Protein AF-0000000087745294 (afdb_homodimer)

Organism: NCBI:txid2094150

Structure (mmCIF, N/CA/C/O backbone):
data_AF-0000000087745294-model_v1
#
loop_
_entity.id
_entity.type
_entity.pdbx_description
1 polymer 'XRE family transcriptional regulator'
#
loop_
_atom_site.group_PDB
_atom_site.id
_atom_site.type_symbol
_atom_site.label_atom_id
_atom_site.label_alt_id
_atom_site.label_comp_id
_atom_site.label_asym_id
_atom_site.label_entity_id
_atom_site.label_seq_id
_atom_site.pdbx_PDB_ins_code
_atom_site.Cartn_x
_atom_site.Cartn_y
_atom_site.Cartn_z
_atom_site.occupancy
_atom_site.B_iso_or_equiv
_atom_site.auth_seq_id
_atom_site.auth_comp_id
_atom_site.auth_asym_id
_atom_site.auth_atom_id
_atom_site.pdbx_PDB_model_num
ATOM 1 N N . MET A 1 1 ? 9.297 -6.805 40.219 1 54.06 1 MET A N 1
ATOM 2 C CA . MET A 1 1 ? 9.992 -7.352 39.031 1 54.06 1 MET A CA 1
ATOM 3 C C . MET A 1 1 ? 9.055 -7.41 37.844 1 54.06 1 MET A C 1
ATOM 5 O O . MET A 1 1 ? 7.973 -7.988 37.906 1 54.06 1 MET A O 1
ATOM 9 N N . LYS A 1 2 ? 9.07 -6.43 36.906 1 71 2 LYS A N 1
ATOM 10 C CA . LYS A 1 2 ? 8.07 -6.398 35.844 1 71 2 LYS A CA 1
ATOM 11 C C . LYS A 1 2 ? 8.133 -7.664 35 1 71 2 LYS A C 1
ATOM 13 O O . LYS A 1 2 ? 9.219 -8.133 34.656 1 71 2 LYS A O 1
ATOM 18 N N . THR A 1 3 ? 7.188 -8.688 34.875 1 85.25 3 THR A N 1
ATOM 19 C CA . THR A 1 3 ? 7.133 -9.883 34.031 1 85.25 3 THR A CA 1
ATOM 20 C C . THR A 1 3 ? 7.395 -9.531 32.562 1 85.25 3 THR A C 1
ATOM 22 O O . THR A 1 3 ? 7.309 -8.359 32.188 1 85.25 3 THR A O 1
ATOM 25 N N . ALA A 1 4 ? 8.055 -10.641 31.891 1 84.94 4 ALA A N 1
ATOM 26 C CA . ALA A 1 4 ? 8.273 -10.484 30.453 1 84.94 4 ALA A CA 1
ATOM 27 C C . ALA A 1 4 ? 7.027 -9.922 29.766 1 84.94 4 ALA A C 1
ATOM 29 O O . ALA A 1 4 ? 7.133 -9.078 28.875 1 84.94 4 ALA A O 1
ATOM 30 N N . PHE A 1 5 ? 5.914 -10.328 30.25 1 87.88 5 PHE A N 1
ATOM 31 C CA . PHE A 1 5 ? 4.637 -9.898 29.672 1 87.88 5 PHE A CA 1
ATOM 32 C C . PHE A 1 5 ? 4.391 -8.422 29.953 1 87.88 5 PHE A C 1
ATOM 34 O O . PHE A 1 5 ? 3.934 -7.688 29.078 1 87.88 5 PHE A O 1
ATOM 41 N N . GLU A 1 6 ? 4.699 -8.047 31.078 1 87.38 6 GLU A N 1
ATOM 42 C CA . GLU A 1 6 ? 4.516 -6.645 31.438 1 87.38 6 GLU A CA 1
ATOM 43 C C . GLU A 1 6 ? 5.469 -5.75 30.641 1 87.38 6 GLU A C 1
ATOM 45 O O . GLU A 1 6 ? 5.094 -4.652 30.234 1 87.38 6 GLU A O 1
ATOM 50 N N . GLU A 1 7 ? 6.695 -6.223 30.547 1 87.88 7 GLU A N 1
ATOM 51 C CA . GLU A 1 7 ? 7.676 -5.477 29.766 1 87.88 7 GLU A CA 1
ATOM 52 C C . GLU A 1 7 ? 7.262 -5.379 28.297 1 87.88 7 GLU A C 1
ATOM 54 O O . GLU A 1 7 ? 7.363 -4.316 27.688 1 87.88 7 GLU A O 1
ATOM 59 N N . TYR A 1 8 ? 6.816 -6.473 27.781 1 83.44 8 TYR A N 1
ATOM 60 C CA . TYR A 1 8 ? 6.289 -6.5 26.422 1 83.44 8 TYR A CA 1
ATOM 61 C C . TYR A 1 8 ? 5.145 -5.508 26.266 1 83.44 8 TYR A C 1
ATOM 63 O O . TYR A 1 8 ? 5.129 -4.715 25.328 1 83.44 8 TYR A O 1
ATOM 71 N N . ASN A 1 9 ? 4.254 -5.492 27.141 1 83.62 9 ASN A N 1
ATOM 72 C CA . ASN A 1 9 ? 3.115 -4.582 27.078 1 83.62 9 ASN A CA 1
ATOM 73 C C . ASN A 1 9 ? 3.561 -3.123 27.156 1 83.62 9 ASN A C 1
ATOM 75 O O . ASN A 1 9 ? 2.979 -2.256 26.5 1 83.62 9 ASN A O 1
ATOM 79 N N . LYS A 1 10 ? 4.496 -2.834 27.984 1 86.56 10 LYS A N 1
ATOM 80 C CA . LYS A 1 10 ? 5.039 -1.48 28.078 1 86.56 10 LYS A CA 1
ATOM 81 C C . LYS A 1 10 ? 5.648 -1.036 26.75 1 86.56 10 LYS A C 1
ATOM 83 O O . LYS A 1 10 ? 5.477 0.11 26.344 1 86.56 10 LYS A O 1
ATOM 88 N N . ILE A 1 11 ? 6.43 -1.917 26.141 1 83.62 11 ILE A N 1
ATOM 89 C CA . ILE A 1 11 ? 7.059 -1.615 24.859 1 83.62 11 ILE A CA 1
ATOM 90 C C . ILE A 1 11 ? 5.98 -1.345 23.797 1 83.62 11 ILE A C 1
ATOM 92 O O . ILE A 1 11 ? 6.039 -0.337 23.094 1 83.62 11 ILE A O 1
ATOM 96 N N . VAL A 1 12 ? 4.98 -2.199 23.828 1 81.06 12 VAL A N 1
ATOM 97 C CA . VAL A 1 12 ? 3.891 -2.07 22.875 1 81.06 12 VAL A CA 1
ATOM 98 C C . VAL A 1 12 ? 3.154 -0.752 23.094 1 81.06 12 VAL A C 1
ATOM 100 O O . VAL A 1 12 ? 2.812 -0.052 22.141 1 81.06 12 VAL A O 1
ATOM 103 N N . ASP A 1 13 ? 3.016 -0.422 24.406 1 86.12 13 ASP A N 1
ATOM 104 C CA . ASP A 1 13 ? 2.283 0.787 24.766 1 86.12 13 ASP A CA 1
ATOM 105 C C . ASP A 1 13 ? 3.072 2.041 24.391 1 86.12 13 ASP A C 1
ATOM 107 O O . ASP A 1 13 ? 2.498 3.123 24.25 1 86.12 13 ASP A O 1
ATOM 111 N N . SER A 1 14 ? 4.316 1.857 24.266 1 91.69 14 SER A N 1
ATOM 112 C CA . SER A 1 14 ? 5.184 2.99 23.969 1 91.69 14 SER A CA 1
ATOM 113 C C . SER A 1 14 ? 5.273 3.236 22.469 1 91.69 14 SER A C 1
ATOM 115 O O . SER A 1 14 ? 5.836 4.242 22.031 1 91.69 14 SER A O 1
ATOM 117 N N . ILE A 1 15 ? 4.637 2.441 21.766 1 91.62 15 ILE A N 1
ATOM 118 C CA . ILE A 1 15 ? 4.762 2.49 20.312 1 91.62 15 ILE A CA 1
ATOM 119 C C . ILE A 1 15 ? 3.799 3.529 19.75 1 91.62 15 ILE A C 1
ATOM 121 O O . ILE A 1 15 ? 2.611 3.529 20.078 1 91.62 15 ILE A O 1
ATOM 125 N N . PRO A 1 16 ? 4.363 4.379 18.797 1 92.56 16 PRO A N 1
ATOM 126 C CA . PRO A 1 16 ? 3.477 5.355 18.172 1 92.56 16 PRO A CA 1
ATOM 127 C C . PRO A 1 16 ? 2.338 4.699 17.391 1 92.56 16 PRO A C 1
ATOM 129 O O . PRO A 1 16 ? 2.504 3.604 16.859 1 92.56 16 PRO A O 1
ATOM 132 N N . ALA A 1 17 ? 1.233 5.359 17.359 1 90.62 17 ALA A N 1
ATOM 133 C CA . ALA A 1 17 ? 0.023 4.852 16.719 1 90.62 17 ALA A CA 1
ATOM 134 C C . ALA A 1 17 ? 0.287 4.492 15.258 1 90.62 17 ALA A C 1
ATOM 136 O O . ALA A 1 17 ? -0.274 3.521 14.742 1 90.62 17 ALA A O 1
ATOM 137 N N . SER A 1 18 ? 1.086 5.234 14.594 1 93.5 18 SER A N 1
ATOM 138 C CA . SER A 1 18 ? 1.364 5 13.18 1 93.5 18 SER A CA 1
ATOM 139 C C . SER A 1 18 ? 2.018 3.639 12.961 1 93.5 18 SER A C 1
ATOM 141 O O . SER A 1 18 ? 1.727 2.951 11.984 1 93.5 18 SER A O 1
ATOM 143 N N . ILE A 1 19 ? 2.824 3.291 13.922 1 94.38 19 ILE A N 1
ATOM 144 C CA . ILE A 1 19 ? 3.527 2.021 13.789 1 94.38 19 ILE A CA 1
ATOM 145 C C . ILE A 1 19 ? 2.559 0.866 14.039 1 94.38 19 ILE A C 1
ATOM 147 O O . ILE A 1 19 ? 2.59 -0.141 13.328 1 94.38 19 ILE A O 1
ATOM 151 N N . HIS A 1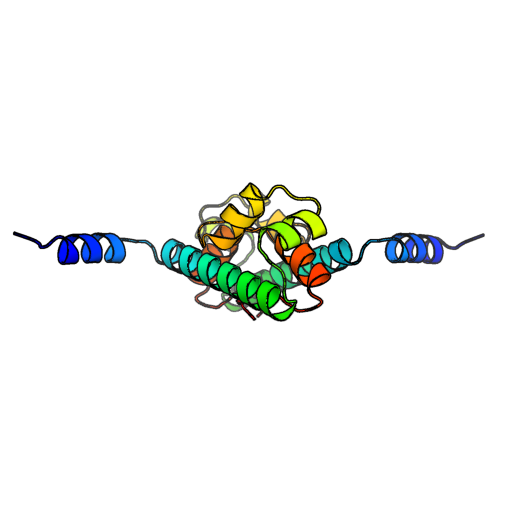 20 ? 1.763 1.039 15.039 1 93.31 20 HIS A N 1
ATOM 152 C CA . HIS A 1 20 ? 0.759 0.021 15.328 1 93.31 20 HIS A CA 1
ATOM 153 C C . HIS A 1 20 ? -0.163 -0.197 14.133 1 93.31 20 HIS A C 1
ATOM 155 O O . HIS A 1 20 ? -0.496 -1.337 13.797 1 93.31 20 HIS A O 1
ATOM 161 N N . LYS A 1 21 ? -0.549 0.871 13.555 1 94.5 21 LYS A N 1
ATOM 162 C CA . LYS A 1 21 ? -1.425 0.78 12.391 1 94.5 21 LYS A CA 1
ATOM 163 C C . LYS A 1 21 ? -0.711 0.116 11.219 1 94.5 21 LYS A C 1
ATOM 165 O O . LYS A 1 21 ? -1.308 -0.684 10.492 1 94.5 21 LYS A O 1
ATOM 170 N N . GLU A 1 22 ? 0.545 0.512 11.062 1 96.69 22 GLU A N 1
ATOM 171 C CA . GLU A 1 22 ? 1.336 -0.068 9.984 1 96.69 22 GLU A CA 1
ATOM 172 C C . GLU A 1 22 ? 1.412 -1.587 10.102 1 96.69 22 GLU A C 1
ATOM 174 O O . GLU A 1 22 ? 1.172 -2.307 9.133 1 96.69 22 GLU A O 1
ATOM 179 N N . VAL A 1 23 ? 1.69 -2.01 11.289 1 95.75 23 VAL A N 1
ATOM 180 C CA . VAL A 1 23 ? 1.868 -3.439 11.516 1 95.75 23 VAL A CA 1
ATOM 181 C C . VAL A 1 23 ? 0.538 -4.164 11.32 1 95.75 23 VAL A C 1
ATOM 183 O O . VAL A 1 23 ? 0.485 -5.215 10.68 1 95.75 23 VAL A O 1
ATOM 186 N N . ALA A 1 24 ? -0.485 -3.592 11.859 1 95.69 24 ALA A N 1
ATOM 187 C CA . ALA A 1 24 ? -1.816 -4.172 11.711 1 95.69 24 ALA A CA 1
ATOM 188 C C . ALA A 1 24 ? -2.207 -4.277 10.234 1 95.69 24 ALA A C 1
ATOM 190 O O . ALA A 1 24 ? -2.799 -5.273 9.812 1 95.69 24 ALA A O 1
ATOM 191 N N . MET A 1 25 ? -1.88 -3.291 9.484 1 96.75 25 MET A N 1
ATOM 192 C CA . MET A 1 25 ? -2.197 -3.291 8.062 1 96.75 25 MET A CA 1
ATOM 193 C C . MET A 1 25 ? -1.386 -4.348 7.324 1 96.75 25 MET A C 1
ATOM 195 O O . MET A 1 25 ? -1.909 -5.039 6.445 1 96.75 25 MET A O 1
ATOM 199 N N . GLU A 1 26 ? -0.1 -4.43 7.656 1 97.94 26 GLU A N 1
ATOM 200 C CA . GLU A 1 26 ? 0.753 -5.426 7.02 1 97.94 26 GLU A CA 1
ATOM 201 C C . GLU A 1 26 ? 0.246 -6.84 7.285 1 97.94 26 GLU A C 1
ATOM 203 O O . GLU A 1 26 ? 0.206 -7.672 6.375 1 97.94 26 GLU A O 1
ATOM 208 N N . ILE A 1 27 ? -0.14 -7.102 8.5 1 97.56 27 ILE A N 1
ATOM 209 C CA . ILE A 1 27 ? -0.654 -8.414 8.883 1 97.56 27 ILE A CA 1
ATOM 210 C C . ILE A 1 27 ? -1.96 -8.695 8.141 1 97.56 27 ILE A C 1
ATOM 212 O O . ILE A 1 27 ? -2.152 -9.789 7.605 1 97.56 27 ILE A O 1
ATOM 216 N N . ALA A 1 28 ? -2.83 -7.699 8.141 1 98 28 ALA A N 1
ATOM 217 C CA . ALA A 1 28 ? -4.117 -7.863 7.469 1 98 28 ALA A CA 1
ATOM 218 C C . ALA A 1 28 ? -3.92 -8.172 5.984 1 98 28 ALA A C 1
ATOM 220 O O . ALA A 1 28 ? -4.594 -9.047 5.434 1 98 28 ALA A O 1
ATOM 221 N N . VAL A 1 29 ? -3.037 -7.453 5.352 1 98.44 29 VAL A N 1
ATOM 222 C CA . VAL A 1 29 ? -2.77 -7.668 3.934 1 98.44 29 VAL A CA 1
ATOM 223 C C . VAL A 1 29 ? -2.209 -9.07 3.723 1 98.44 29 VAL A C 1
ATOM 225 O O . VAL A 1 29 ? -2.656 -9.797 2.83 1 98.44 29 VAL A O 1
ATOM 228 N N . SER A 1 30 ? -1.246 -9.438 4.504 1 98.56 30 SER A N 1
ATOM 229 C CA . SER A 1 30 ? -0.657 -10.766 4.418 1 98.56 30 SER A CA 1
ATOM 230 C C . SER A 1 30 ? -1.718 -11.852 4.57 1 98.56 30 SER A C 1
ATOM 232 O O . SER A 1 30 ? -1.736 -12.82 3.811 1 98.56 30 SER A O 1
ATOM 234 N N . ASN A 1 31 ? -2.568 -11.695 5.523 1 98.44 31 ASN A N 1
ATOM 235 C CA . ASN A 1 31 ? -3.637 -12.664 5.75 1 98.44 31 ASN A CA 1
ATOM 236 C C . ASN A 1 31 ? -4.578 -12.75 4.551 1 98.44 31 ASN A C 1
ATOM 238 O O . ASN A 1 31 ? -5.004 -13.836 4.168 1 98.44 31 ASN A O 1
ATOM 242 N N . ARG A 1 32 ? -4.91 -11.562 4.02 1 98.5 32 ARG A N 1
ATOM 243 C CA . ARG A 1 32 ? -5.773 -11.523 2.844 1 98.5 32 ARG A CA 1
ATOM 244 C C . ARG A 1 32 ? -5.137 -12.266 1.675 1 98.5 32 ARG A C 1
ATOM 246 O O . ARG A 1 32 ? -5.816 -13.016 0.971 1 98.5 32 ARG A O 1
ATOM 253 N N . ILE A 1 33 ? -3.883 -12.031 1.47 1 98.56 33 ILE A N 1
ATOM 254 C CA . ILE A 1 33 ? -3.16 -12.703 0.397 1 98.56 33 ILE A CA 1
ATOM 255 C C . ILE A 1 33 ? -3.17 -14.211 0.637 1 98.56 33 ILE A C 1
ATOM 257 O O . ILE A 1 33 ? -3.414 -14.992 -0.287 1 98.56 33 ILE A O 1
ATOM 261 N N . TYR A 1 34 ? -2.928 -14.555 1.815 1 98.44 34 TYR A N 1
ATOM 262 C CA . TYR A 1 34 ? -2.934 -15.969 2.174 1 98.44 34 TYR A CA 1
ATOM 263 C C . TYR A 1 34 ? -4.297 -16.594 1.896 1 98.44 34 TYR A C 1
ATOM 265 O O . TYR A 1 34 ? -4.379 -17.688 1.328 1 98.44 34 TYR A O 1
ATOM 273 N N . GLU A 1 35 ? -5.32 -15.945 2.324 1 98.31 35 GLU A N 1
ATOM 274 C CA . GLU A 1 35 ? -6.684 -16.406 2.086 1 98.31 35 GLU A CA 1
ATOM 275 C C . GLU A 1 35 ? -6.949 -16.594 0.596 1 98.31 35 GLU A C 1
ATOM 277 O O . GLU A 1 35 ? -7.516 -17.609 0.188 1 98.31 35 GLU A O 1
ATOM 282 N N . LEU A 1 36 ? -6.582 -15.648 -0.166 1 98.25 36 LEU A N 1
ATOM 283 C CA . LEU A 1 36 ? -6.793 -15.71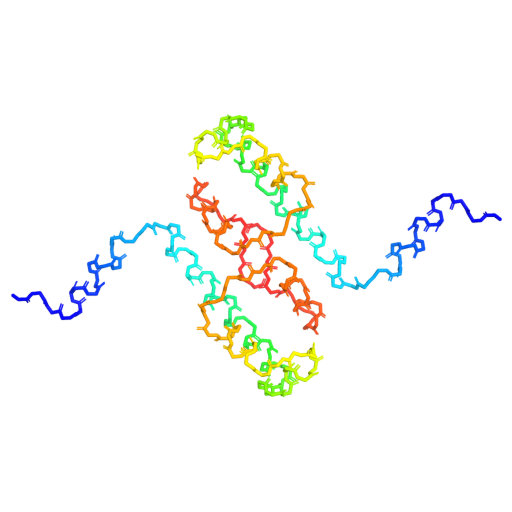9 -1.608 1 98.25 36 LEU A CA 1
ATOM 284 C C . LEU A 1 36 ? -5.988 -16.859 -2.223 1 98.25 36 LEU A C 1
ATOM 286 O O . LEU A 1 36 ? -6.473 -17.562 -3.117 1 98.25 36 LEU A O 1
ATOM 290 N N . MET A 1 37 ? -4.742 -16.969 -1.769 1 98.12 37 MET A N 1
ATOM 291 C CA . MET A 1 37 ? -3.898 -18.078 -2.219 1 98.12 37 MET A CA 1
ATOM 292 C C . MET A 1 37 ? -4.574 -19.422 -1.959 1 98.12 37 MET A C 1
ATOM 294 O O . MET A 1 37 ? -4.625 -20.266 -2.846 1 98.12 37 MET A O 1
ATOM 298 N N . GLN A 1 38 ? -5.145 -19.547 -0.777 1 98 38 GLN A N 1
ATOM 299 C CA . GLN A 1 38 ? -5.82 -20.781 -0.39 1 98 38 GLN A CA 1
ATOM 300 C C . GLN A 1 38 ? -7.086 -21 -1.213 1 98 38 GLN A C 1
ATOM 302 O O . GLN A 1 38 ? -7.383 -22.125 -1.623 1 98 38 GLN A O 1
ATOM 307 N N . GLU A 1 39 ? -7.816 -19.984 -1.4 1 97.75 39 GLU A N 1
ATOM 308 C CA . GLU A 1 39 ? -9.039 -20.062 -2.191 1 97.75 39 GLU A CA 1
ATOM 309 C C . GLU A 1 39 ? -8.758 -20.578 -3.6 1 97.75 39 GLU A C 1
ATOM 311 O O . GLU A 1 39 ? -9.586 -21.266 -4.195 1 97.75 39 GLU A O 1
ATOM 316 N N . LYS A 1 40 ? -7.574 -20.25 -4.098 1 97.31 40 LYS A N 1
ATOM 317 C CA . LYS A 1 40 ? -7.188 -20.688 -5.438 1 97.31 40 LYS A CA 1
ATOM 318 C C . LYS A 1 40 ? -6.527 -22.062 -5.395 1 97.31 40 LYS A C 1
ATOM 320 O O . LYS A 1 40 ? -6.125 -22.594 -6.434 1 97.31 40 LYS A O 1
ATOM 325 N N . GLY A 1 41 ? -6.32 -22.578 -4.195 1 97.81 41 GLY A N 1
ATOM 326 C CA . GLY A 1 41 ? -5.754 -23.906 -4.02 1 97.81 41 GLY A CA 1
ATOM 327 C C . GLY A 1 41 ? -4.262 -23.953 -4.285 1 97.81 41 GLY A C 1
ATOM 328 O O . GLY A 1 41 ? -3.736 -24.984 -4.703 1 97.81 41 GLY A O 1
ATOM 329 N N . LEU A 1 42 ? -3.598 -22.922 -4.059 1 98.06 42 LEU A N 1
ATOM 330 C CA . LEU A 1 42 ? -2.172 -22.844 -4.355 1 98.06 42 LEU A CA 1
ATOM 331 C C . LEU A 1 42 ? -1.342 -23.047 -3.094 1 98.06 42 LEU A C 1
ATOM 333 O O . LEU A 1 42 ? -1.701 -22.562 -2.021 1 98.06 42 LEU A O 1
ATOM 337 N N . SER A 1 43 ? -0.3 -23.781 -3.305 1 97.81 43 SER A N 1
ATOM 338 C CA . SER A 1 43 ? 0.753 -23.766 -2.293 1 97.81 43 SER A CA 1
ATOM 339 C C . SER A 1 43 ? 1.649 -22.547 -2.436 1 97.81 43 SER A C 1
ATOM 341 O O . SER A 1 43 ? 1.549 -21.812 -3.418 1 97.81 43 SER A O 1
ATOM 343 N N . LYS A 1 44 ? 2.484 -22.297 -1.394 1 97.81 44 LYS A N 1
ATOM 344 C CA . LYS A 1 44 ? 3.426 -21.188 -1.486 1 97.81 44 LYS A CA 1
ATOM 345 C C . LYS A 1 44 ? 4.324 -21.328 -2.711 1 97.81 44 LYS A C 1
ATOM 347 O O . LYS A 1 44 ? 4.59 -20.344 -3.41 1 97.81 44 LYS A O 1
ATOM 352 N N . ALA A 1 45 ? 4.801 -22.578 -2.936 1 97.31 45 ALA A N 1
ATOM 353 C CA . ALA A 1 45 ? 5.68 -22.859 -4.066 1 97.31 45 ALA A CA 1
ATOM 354 C C . ALA A 1 45 ? 4.961 -22.625 -5.391 1 97.31 45 ALA A C 1
ATOM 356 O O . ALA A 1 45 ? 5.512 -22 -6.301 1 97.31 45 ALA A O 1
ATOM 357 N N . GLU A 1 46 ? 3.764 -23.125 -5.508 1 97.94 46 GLU A N 1
ATOM 358 C CA . GLU A 1 46 ? 2.965 -22.938 -6.715 1 97.94 46 GLU A CA 1
ATOM 359 C C . GLU A 1 46 ? 2.645 -21.469 -6.941 1 97.94 46 GLU A C 1
ATOM 361 O O . GLU A 1 46 ? 2.666 -20.984 -8.078 1 97.94 46 GLU A O 1
ATOM 366 N N . PHE A 1 47 ? 2.301 -20.797 -5.895 1 98.44 47 PHE A N 1
ATOM 367 C CA . PHE A 1 47 ? 2.045 -19.375 -5.949 1 98.44 47 PHE A CA 1
ATOM 368 C C . PHE A 1 47 ? 3.262 -18.625 -6.484 1 98.44 47 PHE A C 1
ATOM 370 O O . PHE A 1 47 ? 3.143 -17.812 -7.41 1 98.44 47 PHE A O 1
ATOM 377 N N . ALA A 1 48 ? 4.406 -18.859 -5.965 1 98.12 48 ALA A N 1
ATOM 378 C CA . ALA A 1 48 ? 5.656 -18.25 -6.406 1 98.12 48 ALA A CA 1
ATOM 379 C C . ALA A 1 48 ? 5.891 -18.5 -7.891 1 98.12 48 ALA A C 1
ATOM 381 O O . ALA A 1 48 ? 6.18 -17.562 -8.641 1 98.12 48 ALA A O 1
ATOM 382 N N . ARG A 1 49 ? 5.719 -19.688 -8.352 1 97.62 49 ARG A N 1
ATOM 383 C CA . ARG A 1 49 ? 5.926 -20.078 -9.742 1 97.62 49 ARG A CA 1
ATOM 384 C C . ARG A 1 49 ? 4.961 -19.344 -10.664 1 97.62 49 ARG A C 1
ATOM 386 O O . ARG A 1 49 ? 5.348 -18.891 -11.742 1 97.62 49 ARG A O 1
ATOM 393 N N . SER A 1 50 ? 3.738 -19.266 -10.18 1 97.19 50 SER A N 1
ATOM 394 C CA . SER A 1 50 ? 2.703 -18.641 -10.992 1 97.19 50 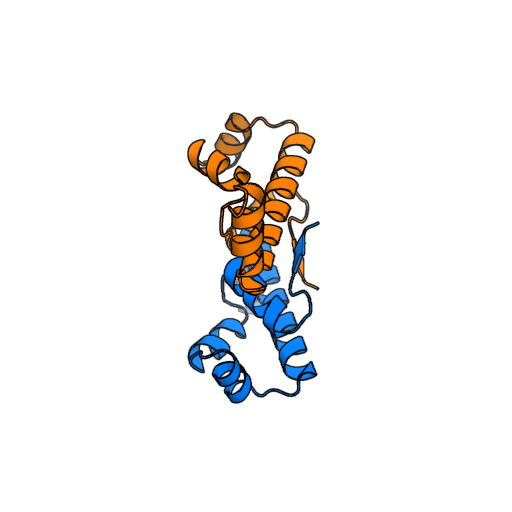SER A CA 1
ATOM 395 C C . SER A 1 50 ? 3.014 -17.156 -11.227 1 97.19 50 SER A C 1
ATOM 397 O O . SER A 1 50 ? 2.602 -16.594 -12.242 1 97.19 50 SER A O 1
ATOM 399 N N . LEU A 1 51 ? 3.732 -16.547 -10.312 1 96.56 51 LEU A N 1
ATOM 400 C CA . LEU A 1 51 ? 4.043 -15.117 -10.406 1 96.56 51 LEU A CA 1
ATOM 401 C C . LEU A 1 51 ? 5.453 -14.906 -10.945 1 96.56 51 LEU A C 1
ATOM 403 O O . LEU A 1 51 ? 5.891 -13.766 -11.109 1 96.56 51 LEU A O 1
ATOM 407 N N . GLY A 1 52 ? 6.145 -15.891 -11.156 1 97.06 52 GLY A N 1
ATOM 408 C CA . GLY A 1 52 ? 7.535 -15.773 -11.57 1 97.06 52 GLY A CA 1
ATOM 409 C C . GLY A 1 52 ? 8.438 -15.211 -10.484 1 97.06 52 GLY A C 1
ATOM 410 O O . GLY A 1 52 ? 9.344 -14.43 -10.773 1 97.06 52 GLY A O 1
ATOM 411 N N . LYS A 1 53 ? 8.133 -15.477 -9.289 1 96.69 53 LYS A N 1
ATOM 412 C CA . LYS A 1 53 ? 8.891 -15 -8.133 1 96.69 53 LYS A CA 1
ATOM 413 C C . LYS A 1 53 ? 9.633 -16.141 -7.449 1 96.69 53 LYS A C 1
ATOM 415 O O . LYS A 1 53 ? 9.312 -17.312 -7.672 1 96.69 53 LYS A O 1
ATOM 420 N N . ARG A 1 54 ? 10.594 -15.766 -6.629 1 96.75 54 ARG A N 1
ATOM 421 C CA . ARG A 1 54 ? 11.273 -16.766 -5.801 1 96.75 54 ARG A CA 1
ATOM 422 C C . ARG A 1 54 ? 10.445 -17.109 -4.566 1 96.75 54 ARG A C 1
ATOM 424 O O . ARG A 1 54 ? 9.797 -16.234 -3.988 1 96.75 54 ARG A O 1
ATOM 431 N N . PRO A 1 55 ? 10.555 -18.375 -4.184 1 96.06 55 PRO A N 1
ATOM 432 C CA . PRO A 1 55 ? 9.82 -18.781 -2.988 1 96.06 55 PRO A CA 1
ATOM 433 C C . PRO A 1 55 ? 10.109 -17.906 -1.779 1 96.06 55 PRO A C 1
ATOM 435 O O . PRO A 1 55 ? 9.219 -17.656 -0.96 1 96.06 55 PRO A O 1
ATOM 438 N N . CYS A 1 56 ? 11.25 -17.375 -1.676 1 96.88 56 CYS A N 1
ATOM 439 C CA . CYS A 1 56 ? 11.625 -16.547 -0.54 1 96.88 56 CYS A CA 1
ATOM 440 C C . CYS A 1 56 ? 10.836 -15.242 -0.535 1 96.88 56 CYS A C 1
ATOM 442 O O . CYS A 1 56 ? 10.586 -14.672 0.526 1 96.88 56 CYS A O 1
ATOM 444 N N . GLU A 1 57 ? 10.484 -14.742 -1.697 1 96.38 57 GLU A N 1
ATOM 445 C CA . GLU A 1 57 ? 9.672 -13.531 -1.793 1 96.38 57 GLU A CA 1
ATOM 446 C C . GLU A 1 57 ? 8.273 -13.758 -1.239 1 96.38 57 GLU A C 1
ATOM 448 O O . GLU A 1 57 ? 7.73 -12.898 -0.541 1 96.38 57 GLU A O 1
ATOM 453 N N . ILE A 1 58 ? 7.734 -14.953 -1.584 1 97.69 58 ILE A N 1
ATOM 454 C CA . ILE A 1 58 ? 6.398 -15.281 -1.099 1 97.69 58 ILE A CA 1
ATOM 455 C C . ILE A 1 58 ? 6.43 -15.453 0.418 1 97.69 58 ILE A C 1
ATOM 457 O O . ILE A 1 58 ? 5.527 -14.992 1.121 1 97.69 58 ILE A O 1
ATOM 461 N N . THR A 1 59 ? 7.465 -16.094 0.906 1 97.56 59 THR A N 1
ATOM 462 C CA . THR A 1 59 ? 7.645 -16.266 2.346 1 97.56 59 THR A CA 1
ATOM 463 C C . THR A 1 59 ? 7.668 -14.906 3.043 1 97.56 59 THR A C 1
ATOM 465 O O . THR A 1 59 ? 7 -14.711 4.059 1 97.56 59 THR A O 1
ATOM 468 N N . LYS A 1 60 ? 8.328 -13.93 2.475 1 97 60 LYS A N 1
ATOM 469 C CA . LYS A 1 60 ? 8.398 -12.578 3.021 1 97 60 LYS A CA 1
ATOM 470 C C . LYS A 1 60 ? 7.035 -11.898 2.98 1 97 60 LYS A C 1
ATOM 472 O O . LYS A 1 60 ? 6.613 -11.281 3.961 1 97 60 LYS A O 1
ATOM 477 N N . TRP A 1 61 ? 6.355 -12.047 1.888 1 97.56 61 TRP A N 1
ATOM 478 C CA . TRP A 1 61 ? 5.043 -11.43 1.709 1 97.56 61 TRP A CA 1
ATOM 479 C C . TRP A 1 61 ? 4.051 -11.953 2.742 1 97.56 61 TRP A C 1
ATOM 481 O O . TRP A 1 61 ? 3.219 -11.203 3.252 1 97.56 61 TRP A O 1
ATOM 491 N N . LEU A 1 62 ? 4.219 -13.219 3.059 1 97.81 62 LEU A N 1
ATOM 492 C CA . LEU A 1 62 ? 3.221 -13.867 3.9 1 97.81 62 LEU A CA 1
ATOM 493 C C . LEU A 1 62 ? 3.648 -13.852 5.363 1 97.81 62 LEU A C 1
ATOM 495 O O . LEU A 1 62 ? 2.945 -14.383 6.23 1 97.81 62 LEU A O 1
ATOM 499 N N . SER A 1 63 ? 4.707 -13.172 5.668 1 96.56 63 SER A N 1
ATOM 500 C CA . SER A 1 63 ? 5.238 -13.117 7.027 1 96.56 63 SER A CA 1
ATOM 501 C C . SER A 1 63 ? 4.473 -12.109 7.879 1 96.56 63 SER A C 1
ATOM 503 O O . SER A 1 63 ? 4.578 -12.125 9.109 1 96.56 63 SER A O 1
ATOM 505 N N . GLY A 1 64 ? 3.84 -11.242 7.305 1 96.81 64 GLY A N 1
ATOM 506 C CA . GLY A 1 64 ? 3.168 -10.18 8.031 1 96.81 64 GLY A CA 1
ATOM 507 C C . GLY A 1 64 ? 4.078 -9.008 8.352 1 96.81 64 GLY A C 1
ATOM 508 O O . GLY A 1 64 ? 3.719 -8.133 9.141 1 96.81 64 GLY A O 1
ATOM 509 N N . GLN A 1 65 ? 5.215 -9.008 7.801 1 95.88 65 GLN A N 1
ATOM 510 C CA . GLN A 1 65 ? 6.195 -7.969 8.094 1 95.88 65 GLN A CA 1
ATOM 511 C C . GLN A 1 65 ? 6.707 -7.324 6.805 1 95.88 65 GLN A C 1
ATOM 513 O O . GLN A 1 65 ? 7.863 -6.898 6.738 1 95.88 65 GLN A O 1
ATOM 518 N N . HIS A 1 66 ? 5.922 -7.27 5.816 1 97.81 66 HIS A N 1
ATOM 519 C CA . HIS A 1 66 ? 6.355 -6.695 4.543 1 97.81 66 HIS A CA 1
ATOM 520 C C . HIS A 1 66 ? 5.625 -5.391 4.254 1 97.81 66 HIS A C 1
ATOM 522 O O . HIS A 1 66 ? 4.398 -5.332 4.328 1 97.81 66 HIS A O 1
ATOM 528 N N . ASN A 1 67 ? 6.445 -4.402 3.916 1 98.12 67 ASN A N 1
ATOM 529 C CA . ASN A 1 67 ? 5.906 -3.098 3.547 1 98.12 67 ASN A CA 1
ATOM 530 C C . ASN A 1 67 ? 5.539 -3.041 2.066 1 98.12 67 ASN A C 1
ATOM 532 O O . ASN A 1 67 ? 6.277 -2.475 1.26 1 98.12 67 ASN A O 1
ATOM 536 N N . PHE A 1 68 ? 4.344 -3.484 1.749 1 98.5 68 PHE A N 1
ATOM 537 C CA . PHE A 1 68 ? 3.883 -3.602 0.37 1 98.5 68 PHE A CA 1
ATOM 538 C C . PHE A 1 68 ? 3.729 -2.225 -0.267 1 98.5 68 PHE A C 1
ATOM 540 O O . PHE A 1 68 ? 3.398 -1.253 0.416 1 98.5 68 PHE A O 1
ATOM 547 N N . THR A 1 69 ? 3.896 -2.232 -1.537 1 98.19 69 THR A N 1
ATOM 548 C CA . THR A 1 69 ? 3.572 -1.047 -2.324 1 98.19 69 THR A CA 1
ATOM 549 C C . THR A 1 69 ? 2.227 -1.215 -3.025 1 98.19 69 THR A C 1
ATOM 551 O O . THR A 1 69 ? 1.711 -2.33 -3.131 1 98.19 69 THR A O 1
ATOM 554 N N . LEU A 1 70 ? 1.722 -0.114 -3.529 1 98 70 LEU A N 1
ATOM 555 C CA . LEU A 1 70 ? 0.483 -0.186 -4.297 1 98 70 LEU A CA 1
ATOM 556 C C . LEU A 1 70 ? 0.681 -1 -5.57 1 98 70 LEU A C 1
ATOM 558 O O . LEU A 1 70 ? -0.227 -1.713 -6.004 1 98 70 LEU A O 1
ATOM 562 N N . SER A 1 71 ? 1.834 -0.93 -6.145 1 97.75 71 SER A N 1
ATOM 563 C CA . SER A 1 71 ? 2.131 -1.694 -7.352 1 97.75 71 SER A CA 1
ATOM 564 C C . SER A 1 71 ? 2.039 -3.195 -7.094 1 97.75 71 SER A C 1
ATOM 566 O O . SER A 1 71 ? 1.437 -3.93 -7.879 1 97.75 71 SER A O 1
ATOM 568 N N . THR A 1 72 ? 2.582 -3.645 -6.035 1 97.75 72 THR A N 1
ATOM 569 C CA . THR A 1 72 ? 2.535 -5.062 -5.695 1 97.75 72 THR A CA 1
ATOM 570 C C . THR A 1 72 ? 1.104 -5.5 -5.402 1 97.75 72 THR A C 1
ATOM 572 O O . THR A 1 72 ? 0.668 -6.559 -5.863 1 97.75 72 THR A O 1
ATOM 575 N N . LEU A 1 73 ? 0.404 -4.645 -4.703 1 98.25 73 LEU A N 1
ATOM 576 C CA . LEU A 1 73 ? -0.964 -4.984 -4.332 1 98.25 73 LEU A CA 1
ATOM 577 C C . LEU A 1 73 ? -1.869 -5.02 -5.559 1 98.25 73 LEU A C 1
ATOM 579 O O . LEU A 1 73 ? -2.785 -5.844 -5.637 1 98.25 73 LEU A O 1
ATOM 583 N N . ALA A 1 74 ? -1.6 -4.145 -6.473 1 97.44 74 ALA A N 1
ATOM 584 C CA . ALA A 1 74 ? -2.338 -4.152 -7.73 1 97.44 74 ALA A CA 1
ATOM 585 C C . ALA A 1 74 ? -2.053 -5.422 -8.523 1 97.44 74 ALA A C 1
ATOM 587 O O . ALA A 1 74 ? -2.975 -6.047 -9.055 1 97.44 74 ALA A O 1
ATOM 588 N N . MET A 1 75 ? -0.797 -5.746 -8.586 1 97.19 75 MET A N 1
ATOM 589 C CA . MET A 1 75 ? -0.41 -6.969 -9.281 1 97.19 75 MET A CA 1
ATOM 590 C C . MET A 1 75 ? -1.093 -8.188 -8.672 1 97.19 75 MET A C 1
ATOM 592 O O . MET A 1 75 ? -1.626 -9.031 -9.383 1 97.19 75 MET A O 1
ATOM 596 N N . LEU A 1 76 ? -1.086 -8.258 -7.391 1 97.94 76 LEU A N 1
ATOM 597 C CA . LEU A 1 76 ? -1.701 -9.375 -6.691 1 97.94 76 LEU A CA 1
ATOM 598 C C . LEU A 1 76 ? -3.213 -9.383 -6.898 1 97.94 76 LEU A C 1
ATOM 600 O O . LEU A 1 76 ? -3.811 -10.445 -7.094 1 97.94 76 LEU A O 1
ATOM 604 N N . SER A 1 77 ? -3.785 -8.227 -6.824 1 97.88 77 SER A N 1
ATOM 605 C CA . SER A 1 77 ? -5.219 -8.125 -7.07 1 97.88 77 SER A CA 1
ATOM 606 C C . SER A 1 77 ? -5.574 -8.617 -8.469 1 97.88 77 SER A C 1
ATOM 608 O O . SER A 1 77 ? -6.578 -9.312 -8.656 1 97.88 77 SER A O 1
ATOM 610 N N . ALA A 1 78 ? -4.801 -8.234 -9.43 1 96.25 78 ALA A N 1
ATOM 611 C CA . ALA A 1 78 ? -5.016 -8.68 -10.805 1 96.25 78 ALA A CA 1
ATOM 612 C C . ALA A 1 78 ? -4.852 -10.195 -10.922 1 96.25 78 ALA A C 1
ATOM 614 O O . ALA A 1 78 ? -5.648 -10.867 -11.578 1 96.25 78 ALA A O 1
ATOM 615 N N . PHE A 1 79 ? -3.852 -10.711 -10.289 1 97.06 79 PHE A N 1
ATOM 616 C CA . PHE A 1 79 ? -3.576 -12.141 -10.328 1 97.06 79 PHE A CA 1
ATOM 617 C C . PHE A 1 79 ? -4.746 -12.938 -9.758 1 97.06 79 PHE A C 1
ATOM 619 O O . PHE A 1 79 ? -5.172 -13.93 -10.336 1 97.06 79 PHE A O 1
ATOM 626 N N . PHE A 1 80 ? -5.32 -12.43 -8.617 1 97.56 80 PHE A N 1
ATOM 627 C CA . PHE A 1 80 ? -6.359 -13.172 -7.918 1 97.56 80 PHE A CA 1
ATOM 628 C C . PHE A 1 80 ? -7.738 -12.836 -8.477 1 97.56 80 PHE A C 1
ATOM 630 O O . PHE A 1 80 ? -8.711 -13.531 -8.203 1 97.56 80 PHE A O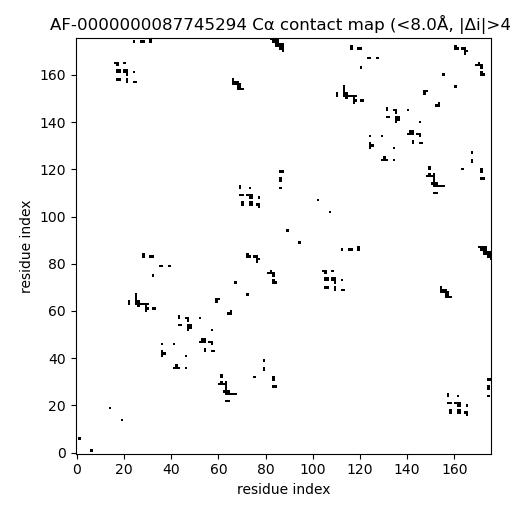 1
ATOM 637 N N . GLY A 1 81 ? -7.832 -11.82 -9.195 1 96.5 81 GLY A N 1
ATOM 638 C CA . GLY A 1 81 ? -9.125 -11.375 -9.688 1 96.5 81 GLY A CA 1
ATOM 639 C C . GLY A 1 81 ? -10.023 -10.836 -8.602 1 96.5 81 GLY A C 1
ATOM 640 O O . GLY A 1 81 ? -11.25 -10.852 -8.727 1 96.5 81 GLY A O 1
ATOM 641 N N . GLN A 1 82 ? -9.484 -10.492 -7.461 1 96.88 82 GLN A N 1
ATOM 642 C CA . GLN A 1 82 ? -10.141 -9.938 -6.281 1 96.88 82 GLN A CA 1
ATOM 643 C C . GLN A 1 82 ? -9.312 -8.812 -5.672 1 96.88 82 GLN A C 1
ATOM 645 O O . GLN A 1 82 ? -8.078 -8.82 -5.762 1 96.88 82 GLN A O 1
ATOM 650 N N . PRO A 1 83 ? -10.031 -7.875 -5.086 1 96.88 83 PRO A N 1
ATOM 651 C CA . PRO A 1 83 ? -9.258 -6.812 -4.43 1 96.88 83 PRO A CA 1
ATOM 652 C C . PRO A 1 83 ? -8.523 -7.301 -3.186 1 96.88 83 PRO A C 1
ATOM 654 O O . PRO A 1 83 ? -9.039 -8.133 -2.443 1 96.88 83 PRO A O 1
ATOM 657 N N . VAL A 1 84 ? -7.277 -6.852 -3.062 1 97.94 84 VAL A N 1
ATOM 658 C CA . VAL A 1 84 ? -6.559 -7.07 -1.812 1 97.94 84 VAL A CA 1
ATOM 659 C C . VAL A 1 84 ? -6.855 -5.93 -0.841 1 97.94 84 VAL A C 1
ATOM 661 O O . VAL A 1 84 ? -7.082 -6.16 0.349 1 97.94 84 VAL A O 1
ATOM 664 N N . ILE A 1 85 ? -6.887 -4.703 -1.378 1 98 85 ILE A N 1
ATOM 665 C CA . ILE A 1 85 ? -7.246 -3.523 -0.601 1 98 85 ILE A CA 1
ATOM 666 C C . ILE A 1 85 ? -8.273 -2.693 -1.371 1 98 85 ILE A C 1
ATOM 668 O O . ILE A 1 85 ? -8.438 -2.865 -2.582 1 98 85 ILE A O 1
ATOM 672 N N . THR A 1 86 ? -8.992 -1.863 -0.66 1 96.81 86 THR A N 1
ATOM 673 C CA . THR A 1 86 ? -9.906 -0.878 -1.227 1 96.81 86 THR A CA 1
ATOM 674 C C . THR A 1 86 ? -9.656 0.502 -0.626 1 96.81 86 THR A C 1
ATOM 676 O O . THR A 1 86 ? -9.242 0.616 0.528 1 96.81 86 THR A O 1
ATOM 679 N N . VAL A 1 87 ? -9.836 1.502 -1.429 1 96.25 87 VAL A N 1
ATOM 680 C CA . VAL A 1 87 ? -9.633 2.867 -0.953 1 96.25 87 VAL A CA 1
ATOM 681 C C . VAL A 1 87 ? -10.914 3.367 -0.276 1 96.25 87 VAL A C 1
ATOM 683 O O . VAL A 1 87 ? -12.008 3.193 -0.804 1 96.25 87 VAL A O 1
ATOM 686 N N . GLY A 1 88 ? -10.867 3.986 0.857 1 87.12 88 GLY A N 1
ATOM 687 C CA . GLY A 1 88 ? -11.984 4.52 1.626 1 87.12 88 GLY A CA 1
ATOM 688 C C . GLY A 1 88 ? -12.016 4.016 3.057 1 87.12 88 GLY A C 1
ATOM 689 O O . GLY A 1 88 ? -11.352 3.035 3.391 1 87.12 88 GLY A O 1
ATOM 690 N N . MET B 1 1 ? -5.207 6.918 -41.344 1 54.44 1 MET B N 1
ATOM 691 C CA . MET B 1 1 ? -4.348 7.664 -40.438 1 54.44 1 MET B CA 1
ATOM 692 C C . MET B 1 1 ? -4.879 7.59 -39 1 54.44 1 MET B C 1
ATOM 694 O O . MET B 1 1 ? -6.043 7.91 -38.75 1 54.44 1 MET B O 1
ATOM 698 N N . LYS B 1 2 ? -4.379 6.715 -38.125 1 71.81 2 LYS B N 1
ATOM 699 C CA . LYS B 1 2 ? -4.992 6.547 -36.812 1 71.81 2 LYS B CA 1
ATOM 700 C C . LYS B 1 2 ? -4.949 7.844 -36 1 71.81 2 LYS B C 1
ATOM 702 O O . LYS B 1 2 ? -3.945 8.562 -36.031 1 71.81 2 LYS B O 1
ATOM 707 N N . THR B 1 3 ? -5.984 8.672 -35.562 1 84.62 3 THR B N 1
ATOM 708 C CA . THR B 1 3 ? -6.043 9.875 -34.719 1 84.62 3 THR B CA 1
ATOM 709 C C . THR B 1 3 ? -5.281 9.672 -33.438 1 84.62 3 THR B C 1
ATOM 711 O O . THR B 1 3 ? -4.977 8.531 -33.062 1 84.62 3 THR B O 1
ATOM 714 N N . ALA B 1 4 ? -4.746 10.938 -32.938 1 85.44 4 ALA B N 1
ATOM 715 C CA . ALA B 1 4 ? -4.082 10.906 -31.641 1 85.44 4 ALA B CA 1
ATOM 716 C C . ALA B 1 4 ? -4.91 10.141 -30.609 1 85.44 4 ALA B C 1
ATOM 718 O O . ALA B 1 4 ? -4.363 9.383 -29.812 1 85.44 4 ALA B O 1
ATOM 719 N N . PHE B 1 5 ? -6.176 10.289 -30.719 1 88.12 5 PHE B N 1
ATOM 720 C CA . PHE B 1 5 ? -7.098 9.633 -29.797 1 88.12 5 PHE B CA 1
ATOM 721 C C . PHE B 1 5 ? -7.09 8.125 -30.016 1 88.12 5 PHE B C 1
ATOM 723 O O . PHE B 1 5 ? -7.098 7.359 -29.047 1 88.12 5 PHE B O 1
ATOM 730 N N . GLU B 1 6 ? -7.059 7.766 -31.188 1 88.06 6 GLU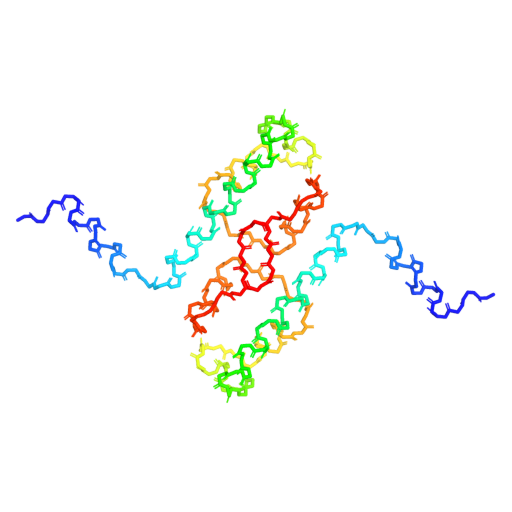 B N 1
ATOM 731 C CA . GLU B 1 6 ? -7.031 6.336 -31.5 1 88.06 6 GLU B CA 1
ATOM 732 C C . GLU B 1 6 ? -5.719 5.703 -31.047 1 88.06 6 GLU B C 1
ATOM 734 O O . GLU B 1 6 ? -5.703 4.57 -30.547 1 88.06 6 GLU B O 1
ATOM 739 N N . GLU B 1 7 ? -4.652 6.43 -31.312 1 88.25 7 GLU B N 1
ATOM 740 C CA . GLU B 1 7 ? -3.346 5.938 -30.891 1 88.25 7 GLU B CA 1
ATOM 741 C C . GLU B 1 7 ? -3.268 5.836 -29.375 1 88.25 7 GLU B C 1
ATOM 743 O O . GLU B 1 7 ? -2.76 4.852 -28.828 1 88.25 7 GLU B O 1
ATOM 748 N N . TYR B 1 8 ? -3.76 6.836 -28.734 1 84.25 8 TYR B N 1
ATOM 749 C CA . TYR B 1 8 ? -3.848 6.824 -27.281 1 84.25 8 TYR B CA 1
ATOM 750 C C . TYR B 1 8 ? -4.652 5.625 -26.797 1 84.25 8 TYR B C 1
ATOM 752 O O . TYR B 1 8 ? -4.211 4.891 -25.906 1 84.25 8 TYR B O 1
ATOM 760 N N . ASN B 1 9 ? -5.742 5.379 -27.328 1 84.56 9 ASN B N 1
ATOM 761 C CA . ASN B 1 9 ? -6.59 4.258 -26.938 1 84.56 9 ASN B CA 1
ATOM 762 C C . ASN B 1 9 ? -5.895 2.92 -27.188 1 84.56 9 ASN B C 1
ATOM 764 O O . ASN B 1 9 ? -6.051 1.984 -26.391 1 84.56 9 ASN B O 1
ATOM 768 N N . LYS B 1 10 ? -5.215 2.785 -28.266 1 87.31 10 LYS B N 1
ATOM 769 C CA . LYS B 1 10 ? -4.449 1.572 -28.547 1 87.31 10 LYS B CA 1
ATOM 770 C C . LYS B 1 10 ? -3.383 1.333 -27.484 1 87.31 10 LYS B C 1
ATOM 772 O O . LYS B 1 10 ? -3.174 0.198 -27.047 1 87.31 10 LYS B O 1
ATOM 777 N N . ILE B 1 11 ? -2.658 2.375 -27.125 1 84.31 11 ILE B N 1
ATOM 778 C CA . ILE B 1 11 ? -1.621 2.275 -26.109 1 84.31 11 ILE B CA 1
ATOM 779 C C . ILE B 1 11 ? -2.242 1.845 -24.781 1 84.31 11 ILE B C 1
ATOM 781 O O . ILE B 1 11 ? -1.759 0.912 -24.125 1 84.31 11 ILE B O 1
ATOM 785 N N . VAL B 1 12 ? -3.344 2.469 -24.469 1 81.88 12 VAL B N 1
ATOM 786 C CA . VAL B 1 12 ? -4.035 2.17 -23.219 1 81.88 12 VAL B CA 1
ATOM 787 C C . VAL B 1 12 ? -4.512 0.719 -23.234 1 81.88 12 VAL B C 1
ATOM 789 O O . VAL B 1 12 ? -4.395 0.014 -22.219 1 81.88 12 VAL B O 1
ATOM 792 N N . ASP B 1 13 ? -4.977 0.294 -24.422 1 86.56 13 ASP B N 1
ATOM 793 C CA . ASP B 1 13 ? -5.516 -1.056 -24.562 1 86.56 13 ASP B CA 1
ATOM 794 C C . ASP B 1 13 ? -4.406 -2.102 -24.484 1 86.56 13 ASP B C 1
ATOM 796 O O . ASP B 1 13 ? -4.668 -3.27 -24.188 1 86.56 13 ASP B O 1
ATOM 800 N N . SER B 1 14 ? -3.271 -1.66 -24.75 1 91.88 14 SER B N 1
ATOM 801 C CA . SER B 1 14 ? -2.135 -2.574 -24.75 1 91.88 14 SER B CA 1
ATOM 802 C C . SER B 1 14 ? -1.54 -2.727 -23.359 1 91.88 14 SER B C 1
ATOM 804 O O . SER B 1 14 ? -0.669 -3.572 -23.141 1 91.88 14 SER B O 1
ATOM 806 N N . ILE B 1 15 ? -2.078 -2.035 -22.469 1 91.75 15 ILE B N 1
ATOM 807 C CA . ILE B 1 15 ? -1.504 -1.992 -21.125 1 91.75 15 ILE B CA 1
ATOM 808 C C . ILE B 1 15 ? -2.006 -3.184 -20.312 1 91.75 15 ILE B C 1
ATOM 810 O O . ILE B 1 15 ? -3.209 -3.445 -20.266 1 91.75 15 ILE B O 1
ATOM 814 N N . PRO B 1 16 ? -1.015 -3.855 -19.609 1 92.81 16 PRO B N 1
ATOM 815 C CA . PRO B 1 16 ? -1.436 -4.969 -18.75 1 92.81 16 PRO B CA 1
ATOM 816 C C . PRO B 1 16 ? -2.381 -4.531 -17.641 1 92.81 16 PRO B C 1
ATOM 818 O O . PRO B 1 16 ? -2.285 -3.402 -17.141 1 92.81 16 PRO B O 1
ATOM 821 N N . ALA B 1 17 ? -3.27 -5.402 -17.297 1 90.94 17 ALA B N 1
ATOM 822 C CA . ALA B 1 17 ? -4.293 -5.129 -16.281 1 90.94 17 ALA B CA 1
ATOM 823 C C . ALA B 1 17 ? -3.664 -4.668 -14.977 1 90.94 17 ALA B C 1
ATOM 825 O O . ALA B 1 17 ? -4.223 -3.818 -14.273 1 90.94 17 ALA B O 1
ATOM 826 N N . SER B 1 18 ? -2.559 -5.215 -14.609 1 93.75 18 SER B N 1
ATOM 827 C CA . SER B 1 18 ? -1.907 -4.879 -13.352 1 93.75 18 SER B CA 1
ATOM 828 C C . SER B 1 18 ? -1.508 -3.406 -13.312 1 93.75 18 SER B C 1
ATOM 830 O O . SER B 1 18 ? -1.61 -2.756 -12.266 1 93.75 18 SER B O 1
ATOM 832 N N . ILE B 1 19 ? -1.146 -2.936 -14.453 1 94.62 19 ILE B N 1
ATOM 833 C CA . ILE B 1 19 ? -0.707 -1.545 -14.508 1 94.62 19 ILE B CA 1
ATOM 834 C C . ILE B 1 19 ? -1.916 -0.618 -14.406 1 94.62 19 ILE B C 1
ATOM 836 O O . ILE B 1 19 ? -1.868 0.401 -13.719 1 94.62 19 ILE B O 1
ATOM 840 N N . HIS B 1 20 ? -2.93 -0.992 -15.109 1 93.62 20 HIS B N 1
ATOM 841 C CA . HIS B 1 20 ? -4.156 -0.208 -15.039 1 93.62 20 HIS B CA 1
ATOM 842 C C . HIS B 1 20 ? -4.684 -0.142 -13.609 1 93.62 20 HIS B C 1
ATOM 844 O O . HIS B 1 20 ? -5.125 0.916 -13.156 1 93.62 20 HIS B O 1
ATOM 850 N N . LYS B 1 21 ? -4.645 -1.244 -12.977 1 94.81 21 LYS B N 1
ATOM 851 C CA . LYS B 1 21 ? -5.109 -1.294 -11.594 1 94.81 21 LYS B CA 1
ATOM 852 C C . LYS B 1 21 ? -4.215 -0.459 -10.68 1 94.81 21 LYS B C 1
ATOM 854 O O . LYS B 1 21 ? -4.703 0.222 -9.781 1 94.81 21 LYS B O 1
ATOM 859 N N . GLU B 1 22 ? -2.922 -0.587 -10.953 1 96.81 22 GLU B N 1
ATOM 860 C CA . GLU B 1 22 ? -1.968 0.179 -10.156 1 96.81 22 GLU B CA 1
ATOM 861 C C . GLU B 1 22 ? -2.248 1.676 -10.242 1 96.81 22 GLU B C 1
ATOM 863 O O . GLU B 1 22 ? -2.312 2.363 -9.227 1 96.81 22 GLU B O 1
ATOM 868 N N . VAL B 1 23 ? -2.451 2.109 -11.438 1 95.88 23 VAL B N 1
ATOM 869 C CA . VAL B 1 23 ? -2.652 3.537 -11.664 1 95.88 23 VAL B CA 1
ATOM 870 C C . VAL B 1 23 ? -3.973 3.979 -11.039 1 95.88 23 VAL B C 1
ATOM 872 O O . VAL B 1 23 ? -4.035 5.02 -10.383 1 95.88 23 VAL B O 1
ATOM 875 N N . ALA B 1 24 ? -4.973 3.193 -11.242 1 95.88 24 ALA B N 1
ATOM 876 C CA . ALA B 1 24 ? -6.281 3.492 -10.664 1 95.88 24 ALA B CA 1
ATOM 877 C C . ALA B 1 24 ? -6.203 3.568 -9.141 1 95.88 24 ALA B C 1
ATOM 879 O O . ALA B 1 24 ? -6.82 4.438 -8.523 1 95.88 24 ALA B O 1
ATOM 880 N N . MET B 1 25 ? -5.438 2.689 -8.562 1 96.88 25 MET B N 1
ATOM 881 C CA . MET B 1 25 ? -5.281 2.672 -7.113 1 96.88 25 MET B CA 1
ATOM 882 C C . MET B 1 25 ? -4.516 3.9 -6.633 1 96.88 25 MET B C 1
ATOM 884 O O . MET B 1 25 ? -4.867 4.5 -5.617 1 96.88 25 MET B O 1
ATOM 888 N N . GLU B 1 26 ? -3.455 4.23 -7.355 1 97.94 26 GLU B N 1
ATOM 889 C CA . GLU B 1 26 ? -2.67 5.406 -6.988 1 97.94 26 GLU B CA 1
ATOM 890 C C . GLU B 1 26 ? -3.516 6.676 -7.035 1 97.94 26 GLU B C 1
ATOM 892 O O . GLU B 1 26 ? -3.439 7.508 -6.129 1 97.94 26 GLU B O 1
ATOM 897 N N . ILE B 1 27 ? -4.309 6.82 -8.047 1 97.62 27 ILE B N 1
ATOM 898 C CA . ILE B 1 27 ? -5.176 7.98 -8.211 1 97.62 27 ILE B CA 1
ATOM 899 C C . ILE B 1 27 ? -6.211 8.016 -7.09 1 97.62 27 ILE B C 1
ATOM 901 O O . ILE B 1 27 ? -6.445 9.062 -6.484 1 97.62 27 ILE B O 1
ATOM 905 N N . ALA B 1 28 ? -6.812 6.863 -6.852 1 98 28 ALA B N 1
ATOM 906 C CA . ALA B 1 28 ? -7.828 6.785 -5.801 1 98 28 ALA B CA 1
ATOM 907 C C . ALA B 1 28 ? -7.246 7.176 -4.445 1 98 28 ALA B C 1
ATOM 909 O O . ALA B 1 28 ? -7.871 7.914 -3.686 1 98 28 ALA B O 1
ATOM 910 N N . VAL B 1 29 ? -6.074 6.668 -4.152 1 98.44 29 VAL B N 1
ATOM 911 C CA . VAL B 1 29 ? -5.426 6.98 -2.883 1 98.44 29 VAL B CA 1
ATOM 912 C C . VAL B 1 29 ? -5.125 8.477 -2.811 1 98.44 29 VAL B C 1
ATOM 914 O O . VAL B 1 29 ? -5.406 9.125 -1.799 1 98.44 29 VAL B O 1
ATOM 917 N N . SER B 1 30 ? -4.57 9.008 -3.834 1 98.56 30 SER B N 1
ATOM 918 C CA . SER B 1 30 ? -4.27 10.438 -3.896 1 98.56 30 SER B CA 1
ATOM 919 C C . SER B 1 30 ? -5.523 11.273 -3.674 1 98.56 30 SER B C 1
ATOM 921 O O . SER B 1 30 ? -5.5 12.25 -2.916 1 98.56 30 SER B O 1
ATOM 923 N N . ASN B 1 31 ? -6.57 10.914 -4.305 1 98.44 31 ASN B N 1
ATOM 924 C CA . ASN B 1 31 ? -7.832 11.633 -4.148 1 98.44 31 ASN B CA 1
ATOM 925 C C . ASN B 1 31 ? -8.344 11.562 -2.713 1 98.44 31 ASN B C 1
ATOM 927 O O . ASN B 1 31 ? -8.844 12.562 -2.178 1 98.44 31 ASN B O 1
ATOM 931 N N . ARG B 1 32 ? -8.234 10.359 -2.158 1 98.5 32 ARG B N 1
ATOM 932 C CA . ARG B 1 32 ? -8.648 10.18 -0.771 1 98.5 32 ARG B CA 1
ATOM 933 C C . ARG B 1 32 ? -7.848 11.078 0.161 1 98.5 32 ARG B C 1
ATOM 935 O O . ARG B 1 32 ? -8.406 11.703 1.067 1 98.5 32 ARG B O 1
ATOM 942 N N . ILE B 1 33 ? -6.574 11.102 -0.048 1 98.5 33 ILE B N 1
ATOM 943 C CA . ILE B 1 33 ? -5.703 11.945 0.763 1 98.5 33 ILE B CA 1
ATOM 944 C C . ILE B 1 33 ? -6.094 13.414 0.587 1 98.5 33 ILE B C 1
ATOM 946 O O . ILE B 1 33 ? -6.184 14.156 1.564 1 98.5 33 ILE B O 1
ATOM 950 N N . TYR B 1 34 ? -6.316 13.758 -0.592 1 98.44 34 TYR B N 1
ATOM 951 C CA . TYR B 1 34 ? -6.723 15.125 -0.882 1 98.44 34 TYR B CA 1
ATOM 952 C C . TYR B 1 34 ? -8.023 15.469 -0.17 1 98.44 34 TYR B C 1
ATOM 954 O O . TYR B 1 34 ? -8.148 16.547 0.43 1 98.44 34 TYR B O 1
ATOM 962 N N . GLU B 1 35 ? -8.977 14.609 -0.277 1 98.31 35 GLU B N 1
ATOM 963 C CA . GLU B 1 35 ? -10.258 14.789 0.393 1 98.31 35 GLU B CA 1
ATOM 964 C C . GLU B 1 35 ? -10.07 14.977 1.896 1 98.31 35 GLU B C 1
ATOM 966 O O . GLU B 1 35 ? -10.68 15.867 2.494 1 98.31 35 GLU B O 1
ATOM 971 N N . LEU B 1 36 ? -9.297 14.156 2.471 1 98.25 36 LEU B N 1
ATOM 972 C CA . LEU B 1 36 ? -9.055 14.227 3.908 1 98.25 36 LEU B CA 1
ATOM 973 C C . LEU B 1 36 ? -8.344 15.523 4.273 1 98.25 36 LEU B C 1
ATOM 975 O O . LEU B 1 36 ? -8.648 16.141 5.301 1 98.25 36 LEU B O 1
ATOM 979 N N . MET B 1 37 ? -7.359 15.859 3.455 1 98.12 37 MET B N 1
ATOM 980 C CA . MET B 1 37 ? -6.66 17.125 3.652 1 98.12 37 MET B CA 1
ATOM 981 C C . MET B 1 37 ? -7.645 18.297 3.666 1 98.12 37 MET B C 1
ATOM 983 O O . MET B 1 37 ? -7.59 19.156 4.555 1 98.12 37 MET B O 1
ATOM 987 N N . GLN B 1 38 ? -8.57 18.266 2.736 1 98 38 GLN B N 1
ATOM 988 C CA . GLN B 1 38 ? -9.57 19.328 2.625 1 98 38 GLN B CA 1
ATOM 989 C C . GLN B 1 38 ? -10.531 19.312 3.814 1 98 38 GLN B C 1
ATOM 991 O O . GLN B 1 38 ? -10.898 20.359 4.336 1 98 38 GLN B O 1
ATOM 996 N N . GLU B 1 39 ? -10.93 18.188 4.184 1 97.75 39 GLU B N 1
ATOM 997 C CA . GLU B 1 39 ? -11.828 18.031 5.324 1 97.75 39 GLU B CA 1
ATOM 998 C C . GLU B 1 39 ? -11.227 18.641 6.59 1 97.75 39 GLU B C 1
ATOM 1000 O O . GLU B 1 39 ? -11.945 19.156 7.438 1 97.75 39 GLU B O 1
ATOM 1005 N N . LYS B 1 40 ? -9.906 18.562 6.668 1 97.25 40 LYS B N 1
ATOM 1006 C CA . LYS B 1 40 ? -9.219 19.125 7.828 1 97.25 40 LYS B CA 1
ATOM 1007 C C . LYS B 1 40 ? -8.898 20.594 7.629 1 97.25 40 LYS B C 1
ATOM 1009 O O . LYS B 1 40 ? -8.297 21.234 8.5 1 97.25 40 LYS B O 1
ATOM 1014 N N . GLY B 1 41 ? -9.188 21.109 6.449 1 97.81 41 GLY B N 1
ATOM 1015 C CA . GLY B 1 41 ? -8.992 22.516 6.148 1 97.81 41 GLY B CA 1
ATOM 1016 C C . GLY B 1 41 ? -7.539 22.875 5.93 1 97.81 41 GLY B C 1
ATOM 1017 O O . GLY B 1 41 ? -7.129 24.016 6.203 1 97.81 41 GLY B O 1
ATOM 1018 N N . LEU B 1 42 ? -6.785 21.984 5.457 1 98.06 42 LEU B N 1
ATOM 1019 C CA . LEU B 1 42 ? -5.355 22.219 5.289 1 98.06 42 LEU B CA 1
ATOM 1020 C C . LEU B 1 42 ? -5.023 22.547 3.838 1 98.06 42 LEU B C 1
ATOM 1022 O O . LEU B 1 42 ? -5.594 21.969 2.916 1 98.06 42 LEU B O 1
ATOM 1026 N N . SER B 1 43 ? -4.145 23.5 3.742 1 97.81 43 SER B N 1
ATOM 1027 C CA . SER B 1 43 ? -3.486 23.672 2.451 1 97.81 43 SER B CA 1
ATOM 1028 C C . SER B 1 43 ? -2.361 22.656 2.266 1 97.81 43 SER B C 1
ATOM 1030 O O . SER B 1 43 ? -1.994 21.953 3.205 1 97.81 43 SER B O 1
ATOM 1032 N N . LYS B 1 44 ? -1.862 22.547 1.011 1 97.81 44 LYS B N 1
ATOM 1033 C CA . LYS B 1 44 ? -0.735 21.656 0.766 1 97.81 44 LYS B CA 1
ATOM 1034 C C . LYS B 1 44 ? 0.455 22.016 1.651 1 97.81 44 LYS B C 1
ATOM 1036 O O . LYS B 1 44 ? 1.115 21.125 2.201 1 97.81 44 LYS B O 1
ATOM 1041 N N . ALA B 1 45 ? 0.708 23.344 1.759 1 97.31 45 ALA B N 1
ATOM 1042 C CA . ALA B 1 45 ? 1.824 23.844 2.564 1 97.31 45 ALA B CA 1
ATOM 1043 C C . ALA B 1 45 ? 1.623 23.5 4.039 1 97.31 45 ALA B C 1
ATOM 1045 O O . ALA B 1 45 ? 2.545 23.031 4.707 1 97.31 45 ALA B O 1
ATOM 1046 N N . GLU B 1 46 ? 0.448 23.734 4.547 1 97.88 46 GLU B N 1
ATOM 1047 C CA . GLU B 1 46 ? 0.126 23.438 5.938 1 97.88 46 GLU B CA 1
ATOM 1048 C C . GLU B 1 46 ? 0.2 21.938 6.203 1 97.88 46 GLU B C 1
ATOM 1050 O O . GLU B 1 46 ? 0.674 21.5 7.258 1 97.88 46 GLU B O 1
ATOM 1055 N N . PHE B 1 47 ? -0.295 21.188 5.281 1 98.44 47 PHE B N 1
ATOM 1056 C CA . PHE B 1 47 ? -0.222 19.734 5.363 1 98.44 47 PHE B CA 1
ATOM 1057 C C . PHE B 1 47 ? 1.227 19.281 5.461 1 98.44 47 PHE B C 1
ATOM 1059 O O . PHE B 1 47 ? 1.573 18.484 6.344 1 98.44 47 PHE B O 1
ATOM 1066 N N . ALA B 1 48 ? 2.062 19.719 4.625 1 98.12 48 ALA B N 1
ATOM 1067 C CA . ALA B 1 48 ? 3.484 19.391 4.625 1 98.12 48 ALA B CA 1
ATOM 1068 C C . ALA B 1 48 ? 4.121 19.734 5.973 1 98.12 48 ALA B C 1
ATOM 1070 O O . ALA B 1 48 ? 4.812 18.891 6.562 1 98.12 48 ALA B O 1
ATOM 1071 N N . ARG B 1 49 ? 3.854 20.891 6.5 1 97.56 49 ARG B N 1
ATOM 1072 C CA . ARG B 1 49 ? 4.402 21.344 7.77 1 97.56 49 ARG B CA 1
ATOM 1073 C C . ARG B 1 49 ? 3.947 20.469 8.922 1 97.56 49 ARG B C 1
ATOM 1075 O O . ARG B 1 49 ? 4.738 20.125 9.805 1 97.56 49 ARG B O 1
ATOM 1082 N N . SER B 1 50 ? 2.682 20.125 8.852 1 97.19 50 SER B N 1
ATOM 1083 C CA . SER B 1 50 ? 2.105 19.312 9.922 1 97.19 50 SER B CA 1
ATOM 1084 C C . SER B 1 50 ? 2.77 17.938 10.008 1 97.19 50 SER B C 1
ATOM 1086 O O . SER B 1 50 ? 2.82 17.328 11.078 1 97.19 50 SER B O 1
ATOM 1088 N N . LEU B 1 51 ? 3.275 17.453 8.891 1 96.5 51 LEU B N 1
ATOM 1089 C CA . LEU B 1 51 ? 3.885 16.141 8.836 1 96.5 51 LEU B CA 1
ATOM 1090 C C . LEU B 1 51 ? 5.406 16.234 8.891 1 96.5 51 LEU B C 1
ATOM 1092 O O . LEU B 1 51 ? 6.098 15.211 8.875 1 96.5 51 LEU B O 1
ATOM 1096 N N . GLY B 1 52 ? 5.914 17.359 8.898 1 97 52 GLY B N 1
ATOM 1097 C CA . GLY B 1 52 ? 7.355 17.531 8.852 1 97 52 GLY B CA 1
ATOM 1098 C C . GLY B 1 52 ? 7.965 17.125 7.523 1 97 52 GLY B C 1
ATOM 1099 O O . GLY B 1 52 ? 9.055 16.562 7.484 1 97 52 GLY B O 1
ATOM 1100 N N . LYS B 1 53 ? 7.258 17.281 6.492 1 96.69 53 LYS B N 1
ATOM 1101 C CA . LYS B 1 53 ? 7.695 16.938 5.145 1 96.69 53 LYS B CA 1
ATOM 1102 C C . LYS B 1 53 ? 7.922 18.188 4.301 1 96.69 53 LYS B C 1
ATOM 1104 O O . LYS B 1 53 ? 7.457 19.281 4.648 1 96.69 53 LYS B O 1
ATOM 1109 N N . ARG B 1 54 ? 8.633 17.984 3.215 1 96.75 54 ARG B N 1
ATOM 1110 C CA . ARG B 1 54 ? 8.789 19.078 2.248 1 96.75 54 ARG B CA 1
ATOM 1111 C C . ARG B 1 54 ? 7.562 19.188 1.353 1 96.75 54 ARG B C 1
ATOM 1113 O O . ARG B 1 54 ? 6.957 18.188 0.981 1 96.75 54 ARG B O 1
ATOM 1120 N N . PRO B 1 55 ? 7.293 20.438 0.99 1 96 55 PRO B N 1
ATOM 1121 C CA . PRO B 1 55 ? 6.145 20.656 0.105 1 96 55 PRO B CA 1
ATOM 1122 C C . PRO B 1 55 ? 6.211 19.812 -1.164 1 96 55 PRO B C 1
ATOM 1124 O O . PRO B 1 55 ? 5.176 19.359 -1.665 1 96 55 PRO B O 1
ATOM 1127 N N . CYS B 1 56 ? 7.344 19.531 -1.647 1 96.88 56 CYS B N 1
ATOM 1128 C CA . CYS B 1 56 ? 7.5 18.766 -2.873 1 96.88 56 CYS B CA 1
ATOM 1129 C C . CYS B 1 56 ? 7.039 17.312 -2.67 1 96.88 56 CYS B C 1
ATOM 1131 O O . CYS B 1 56 ? 6.586 16.672 -3.615 1 96.88 56 CYS B O 1
ATOM 1133 N N . GLU B 1 57 ? 7.184 16.797 -1.476 1 96.38 57 GLU B N 1
ATOM 1134 C CA . GLU B 1 57 ? 6.719 15.453 -1.172 1 96.38 57 GLU B CA 1
ATOM 1135 C C . GLU B 1 57 ? 5.195 15.367 -1.245 1 96.38 57 GLU B C 1
ATOM 1137 O O . GLU B 1 57 ? 4.648 14.391 -1.765 1 96.38 57 GLU B O 1
ATOM 1142 N N . ILE B 1 58 ? 4.559 16.438 -0.701 1 97.69 58 ILE B N 1
ATOM 1143 C CA . ILE B 1 58 ? 3.1 16.469 -0.727 1 97.69 58 ILE B CA 1
ATOM 1144 C C . ILE B 1 58 ? 2.611 16.594 -2.168 1 97.69 58 ILE B C 1
ATOM 1146 O O . ILE B 1 58 ? 1.65 15.93 -2.564 1 97.69 58 ILE B O 1
ATOM 1150 N N . THR B 1 59 ? 3.289 17.406 -2.938 1 97.56 59 THR B N 1
ATOM 1151 C CA . THR B 1 59 ? 2.965 17.562 -4.352 1 97.56 59 THR B CA 1
ATOM 1152 C C . THR B 1 59 ? 3.043 16.219 -5.066 1 97.56 59 THR B C 1
ATOM 1154 O O . THR B 1 59 ? 2.139 15.852 -5.824 1 97.56 59 THR B O 1
ATOM 1157 N N . LYS B 1 60 ? 4.035 15.414 -4.777 1 97 60 LYS B N 1
ATOM 1158 C CA . LYS B 1 60 ? 4.199 14.086 -5.363 1 97 60 LYS B CA 1
ATOM 1159 C C . LYS B 1 60 ? 3.09 13.148 -4.91 1 97 60 LYS B C 1
ATOM 1161 O O . LYS B 1 60 ? 2.512 12.422 -5.727 1 97 60 LYS B O 1
ATOM 1166 N N . TRP B 1 61 ? 2.775 13.188 -3.668 1 97.5 61 TRP B N 1
ATOM 1167 C CA . TRP B 1 61 ? 1.739 12.328 -3.102 1 97.5 61 TRP B CA 1
ATOM 1168 C C . TRP B 1 61 ? 0.388 12.602 -3.752 1 97.5 61 TRP B C 1
ATOM 1170 O O . TRP B 1 61 ? -0.394 11.68 -3.99 1 97.5 61 TRP B O 1
ATOM 1180 N N . LEU B 1 62 ? 0.18 13.867 -4.062 1 97.75 62 LEU B N 1
ATOM 1181 C CA . LEU B 1 62 ? -1.142 14.273 -4.527 1 97.75 62 LEU B CA 1
ATOM 1182 C C . LEU B 1 62 ? -1.202 14.289 -6.051 1 97.75 62 LEU B C 1
ATOM 1184 O O . LEU B 1 62 ? -2.232 14.641 -6.629 1 97.75 62 LEU B O 1
ATOM 1188 N N . SER B 1 63 ? -0.173 13.844 -6.688 1 96.56 63 SER B N 1
ATOM 1189 C CA . SER B 1 63 ? -0.101 13.859 -8.141 1 96.56 63 SER B CA 1
ATOM 1190 C C . SER B 1 63 ? -0.871 12.688 -8.742 1 96.56 63 SER B C 1
ATOM 1192 O O . SER B 1 63 ? -1.163 12.68 -9.945 1 96.56 63 SER B O 1
ATOM 1194 N N . GLY B 1 64 ? -1.105 11.711 -8.023 1 96.88 64 GLY B N 1
ATOM 1195 C CA . GLY B 1 64 ? -1.737 10.508 -8.539 1 96.88 64 GLY B CA 1
ATOM 1196 C C . GLY B 1 64 ? -0.753 9.539 -9.172 1 96.88 64 GLY B C 1
ATOM 1197 O O . GLY B 1 64 ? -1.155 8.586 -9.836 1 96.88 64 GLY B O 1
ATOM 1198 N N . GLN B 1 65 ? 0.47 9.797 -9.016 1 95.88 65 GLN B N 1
ATOM 1199 C CA . GLN B 1 65 ? 1.502 8.969 -9.633 1 95.88 65 GLN B CA 1
ATOM 1200 C C . GLN B 1 65 ? 2.52 8.5 -8.602 1 95.88 65 GLN B C 1
ATOM 1202 O O . GLN B 1 65 ? 3.703 8.344 -8.914 1 95.88 65 GLN B O 1
ATOM 1207 N N . HIS B 1 66 ? 2.113 8.305 -7.418 1 97.81 66 HIS B N 1
ATOM 1208 C CA . HIS B 1 66 ? 3.033 7.871 -6.367 1 97.81 66 HIS B CA 1
ATOM 1209 C C . HIS B 1 66 ? 2.711 6.457 -5.898 1 97.81 66 HIS B C 1
ATOM 1211 O O . HIS B 1 66 ? 1.558 6.148 -5.59 1 97.81 66 HIS B O 1
ATOM 1217 N N . ASN B 1 67 ? 3.779 5.668 -5.863 1 98.19 67 ASN B N 1
ATOM 1218 C CA . ASN B 1 67 ? 3.662 4.293 -5.387 1 98.19 67 ASN B CA 1
ATOM 1219 C C . ASN B 1 67 ? 3.797 4.215 -3.867 1 98.19 67 ASN B C 1
ATOM 1221 O O . ASN B 1 67 ? 4.855 3.85 -3.354 1 98.19 67 ASN B O 1
ATOM 1225 N N . PHE B 1 68 ? 2.703 4.41 -3.174 1 98.5 68 PHE B N 1
ATOM 1226 C CA . PHE B 1 68 ? 2.689 4.477 -1.717 1 98.5 68 PHE B CA 1
ATOM 1227 C C . PHE B 1 68 ? 3.025 3.117 -1.111 1 98.5 68 PHE B C 1
ATOM 1229 O O . PHE B 1 68 ? 2.703 2.076 -1.69 1 98.5 68 PHE B O 1
ATOM 1236 N N . THR B 1 69 ? 3.576 3.201 0.043 1 98.19 69 THR B N 1
ATOM 1237 C CA . THR B 1 69 ? 3.764 2 0.851 1 98.19 69 THR B CA 1
ATOM 1238 C C . THR B 1 69 ? 2.703 1.914 1.945 1 98.19 69 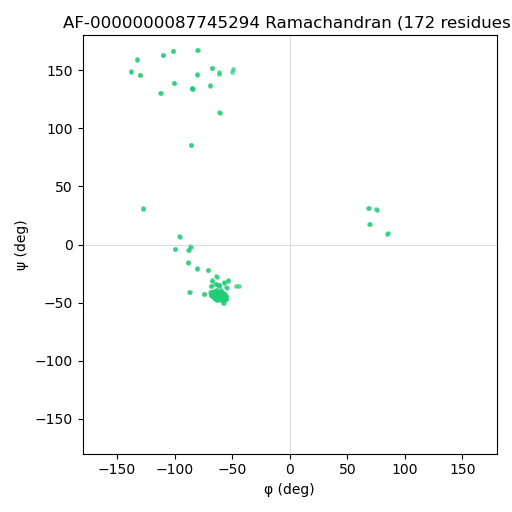THR B C 1
ATOM 1240 O O . THR B 1 69 ? 2.033 2.904 2.248 1 98.19 69 THR B O 1
ATOM 1243 N N . LEU B 1 70 ? 2.615 0.75 2.537 1 98 70 LEU B N 1
ATOM 1244 C CA . LEU B 1 70 ? 1.695 0.59 3.658 1 98 70 LEU B CA 1
ATOM 1245 C C . LEU B 1 70 ? 2.111 1.471 4.832 1 98 70 LEU B C 1
ATOM 1247 O O . LEU B 1 70 ? 1.259 2 5.551 1 98 70 LEU B O 1
ATOM 1251 N N . SER B 1 71 ? 3.373 1.656 5.02 1 97.69 71 SER B N 1
ATOM 1252 C CA . SER B 1 71 ? 3.873 2.504 6.098 1 97.69 71 SER B CA 1
ATOM 1253 C C . SER B 1 71 ? 3.402 3.945 5.93 1 97.69 71 SER B C 1
ATOM 1255 O O . SER B 1 71 ? 2.947 4.57 6.891 1 97.69 71 SER B O 1
ATOM 1257 N N . THR B 1 72 ? 3.48 4.469 4.773 1 97.69 72 THR B N 1
ATOM 1258 C CA . THR B 1 72 ? 3.045 5.836 4.512 1 97.69 72 THR B CA 1
ATOM 1259 C C . THR B 1 72 ? 1.537 5.965 4.699 1 97.69 72 THR B C 1
ATOM 1261 O O . THR B 1 72 ? 1.062 6.93 5.305 1 97.69 72 THR B O 1
ATOM 1264 N N . LEU B 1 73 ? 0.844 4.953 4.223 1 98.19 73 LEU B N 1
ATOM 1265 C CA . LEU B 1 73 ? -0.612 5 4.305 1 98.19 73 LEU B CA 1
ATOM 1266 C C . LEU B 1 73 ? -1.075 4.895 5.754 1 98.19 73 LEU B C 1
ATOM 1268 O O . LEU B 1 73 ? -2.066 5.516 6.141 1 98.19 73 LEU B O 1
ATOM 1272 N N . ALA B 1 74 ? -0.358 4.121 6.508 1 97.38 74 ALA B N 1
ATOM 1273 C CA . ALA B 1 74 ? -0.649 4.023 7.938 1 97.38 74 ALA B CA 1
ATOM 1274 C C . ALA B 1 74 ? -0.393 5.352 8.641 1 97.38 74 ALA B C 1
ATOM 1276 O O . ALA B 1 74 ? -1.206 5.793 9.461 1 97.38 74 ALA B O 1
ATOM 1277 N N . MET B 1 75 ? 0.726 5.918 8.32 1 97.06 75 MET B N 1
ATOM 1278 C CA . MET B 1 75 ? 1.06 7.215 8.906 1 97.06 75 MET B CA 1
ATOM 1279 C C . MET B 1 75 ? -0.01 8.25 8.578 1 97.06 75 MET B C 1
ATOM 1281 O O . MET B 1 75 ? -0.447 9 9.453 1 97.06 75 MET B O 1
ATOM 1285 N N . LEU B 1 76 ? -0.424 8.266 7.363 1 97.88 76 LEU B N 1
ATOM 1286 C CA . LEU B 1 76 ? -1.439 9.219 6.926 1 97.88 76 LEU B CA 1
ATOM 1287 C C . LEU B 1 76 ? -2.779 8.93 7.594 1 97.88 76 LEU B C 1
ATOM 1289 O O . LEU B 1 76 ? -3.486 9.852 8 1 97.88 76 LEU B O 1
ATOM 1293 N N . SER B 1 77 ? -3.096 7.68 7.664 1 97.88 77 SER B N 1
ATOM 1294 C CA . SER B 1 77 ? -4.328 7.301 8.344 1 97.88 77 SER B CA 1
ATOM 1295 C C . SER B 1 77 ? -4.316 7.758 9.805 1 97.88 77 SER B C 1
ATOM 1297 O O . SER B 1 77 ? -5.328 8.242 10.312 1 97.88 77 SER B O 1
ATOM 1299 N N . ALA B 1 78 ? -3.23 7.574 10.453 1 96.12 78 ALA B N 1
ATOM 1300 C CA . ALA B 1 78 ? -3.09 8.016 11.836 1 96.12 78 ALA B CA 1
ATOM 1301 C C . ALA B 1 78 ? -3.207 9.531 11.945 1 96.12 78 ALA B C 1
ATOM 1303 O O . ALA B 1 78 ? -3.873 10.047 12.852 1 96.12 78 ALA B O 1
ATOM 1304 N N . PHE B 1 79 ? -2.574 10.219 11.062 1 96.94 79 PHE B N 1
ATOM 1305 C CA . PHE B 1 79 ? -2.598 11.672 11.062 1 96.94 79 PHE B CA 1
ATOM 1306 C C . PHE B 1 79 ? -4.023 12.195 10.906 1 96.94 79 PHE B C 1
ATOM 1308 O O . PHE B 1 79 ? -4.438 13.102 11.633 1 96.94 79 PHE B O 1
ATOM 1315 N N . PHE B 1 80 ? -4.809 11.547 9.992 1 97.56 80 PHE B N 1
ATOM 1316 C CA . PHE B 1 80 ? -6.1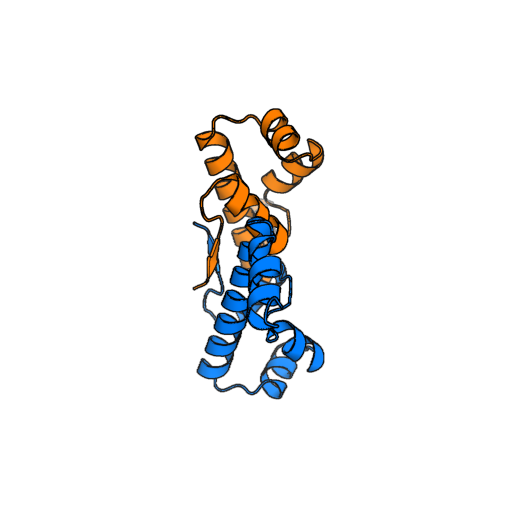45 12.039 9.68 1 97.56 80 PHE B CA 1
ATOM 1317 C C . PHE B 1 80 ? -7.176 11.445 10.633 1 97.56 80 PHE B C 1
ATOM 1319 O O . PHE B 1 80 ? -8.312 11.922 10.703 1 97.56 80 PHE B O 1
ATOM 1326 N N . GLY B 1 81 ? -6.84 10.453 11.297 1 96.44 81 GLY B N 1
ATOM 1327 C CA . GLY B 1 81 ? -7.793 9.773 12.164 1 96.44 81 GLY B CA 1
ATOM 1328 C C . GLY B 1 81 ? -8.867 9.023 11.391 1 96.44 81 GLY B C 1
ATOM 1329 O O . GLY B 1 81 ? -9.961 8.805 11.898 1 96.44 81 GLY B O 1
ATOM 1330 N N . GLN B 1 82 ? -8.648 8.758 10.141 1 96.81 82 GLN B N 1
ATOM 1331 C CA . GLN B 1 82 ? -9.508 8.039 9.211 1 96.81 82 GLN B CA 1
ATOM 1332 C C . GLN B 1 82 ? -8.703 7.086 8.336 1 96.81 82 GLN B C 1
ATOM 1334 O O . GLN B 1 82 ? -7.539 7.352 8.031 1 96.81 82 GLN B O 1
ATOM 1339 N N . PRO B 1 83 ? -9.359 6.004 7.969 1 96.81 83 PRO B N 1
ATOM 1340 C CA . PRO B 1 83 ? -8.641 5.098 7.074 1 96.81 83 PRO B CA 1
ATOM 1341 C C . PRO B 1 83 ? -8.445 5.68 5.676 1 96.81 83 PRO B C 1
ATOM 1343 O O . PRO B 1 83 ? -9.328 6.367 5.16 1 96.81 83 PRO B O 1
ATOM 1346 N N . VAL B 1 84 ? -7.238 5.5 5.152 1 97.88 84 VAL B N 1
ATOM 1347 C CA . VAL B 1 84 ? -7.012 5.816 3.746 1 97.88 84 VAL B CA 1
ATOM 1348 C C . VAL B 1 84 ? -7.363 4.609 2.881 1 97.88 84 VAL B C 1
ATOM 1350 O O . VAL B 1 84 ? -8 4.75 1.836 1 97.88 84 VAL B O 1
ATOM 1353 N N . ILE B 1 85 ? -6.973 3.422 3.357 1 98 85 ILE B N 1
ATOM 1354 C CA . ILE B 1 85 ? -7.309 2.166 2.695 1 98 85 ILE B CA 1
ATOM 1355 C C . ILE B 1 85 ? -7.844 1.17 3.721 1 98 85 ILE B C 1
ATOM 1357 O O . ILE B 1 85 ? -7.648 1.342 4.926 1 98 85 ILE B O 1
ATOM 1361 N N . THR B 1 86 ? -8.57 0.193 3.254 1 96.88 86 THR B N 1
ATOM 1362 C CA . THR B 1 86 ? -9.031 -0.94 4.047 1 96.88 86 THR B CA 1
ATOM 1363 C C . THR B 1 86 ? -8.711 -2.258 3.348 1 96.88 86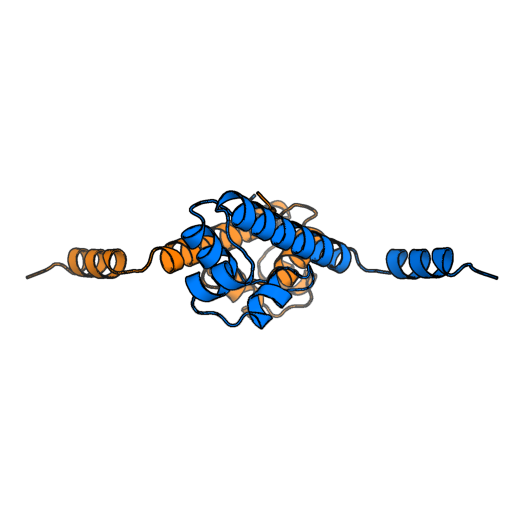 THR B C 1
ATOM 1365 O O . THR B 1 86 ? -8.664 -2.322 2.117 1 96.88 86 THR B O 1
ATOM 1368 N N . VAL B 1 87 ? -8.422 -3.25 4.129 1 96.31 87 VAL B N 1
ATOM 1369 C CA . VAL B 1 87 ? -8.109 -4.562 3.568 1 96.31 87 VAL B CA 1
ATOM 1370 C C . VAL B 1 87 ? -9.398 -5.332 3.311 1 96.31 87 VAL B C 1
ATOM 1372 O O . VAL B 1 87 ? -10.289 -5.375 4.164 1 96.31 87 VAL B O 1
ATOM 1375 N N . GLY B 1 88 ? -9.578 -5.973 2.195 1 87.5 88 GLY B N 1
ATOM 1376 C CA . GLY B 1 88 ? -10.742 -6.75 1.8 1 87.5 88 GLY B CA 1
ATOM 1377 C C . GLY B 1 88 ? -11.336 -6.301 0.478 1 87.5 88 GLY B C 1
ATOM 1378 O O . GLY B 1 88 ? -11.031 -5.211 -0.01 1 87.5 88 GLY B O 1
#

InterPro domains:
  IPR001387 Cro/C1-type, helix-turn-helix domain [PF01381] (33-81)
  IPR001387 Cro/C1-type, helix-turn-helix domain [PS50943] (33-87)
  IPR001387 Cro/C1-type, helix-turn-helix domain [SM00530] (32-87)
  IPR001387 Cro/C1-type, helix-turn-helix domain [cd00093] (30-81)
  IPR010982 Lambda repressor-like, DNA-binding domain superfamily [G3DSA:1.10.260.40] (12-87)
  IPR010982 Lambda repressor-like, DNA-binding domain superfamily [SSF47413] (26-84)

Nearest PDB structures (foldseek):
  2b5a-assembly1_A  TM=8.446E-01  e=4.629E-03  [Bacillus] caldolyticus
  3f51-assembly1_A  TM=8.352E-01  e=6.247E-03  Corynebacterium glutamicum
  1y7y-assembly1_B  TM=8.250E-01  e=6.632E-03  Aeromonas hydrophila
  9f9s-assembly1_CN  TM=8.310E-01  e=9.502E-03  Saccharomyces cerevisiae
  3f52-assembly1_A  TM=8.420E-01  e=1.137E-02  Corynebacterium glutamicum

Foldseek 3Di:
DQPPVNVVVVVVVPDDPVVVVQLVVLQLLLVLLVVLCVVVPHDLCRVCVVLVHDSVVSVVSNVSPDDDDPVVQVVSCVVSVHHSDDDD/DQDPVRVVVVVVVPDDPVVVVQLVVLQLLLVLLVVLCVVVPHDLCRVCVVVVHDSVVSVVSNVSPDDDDPVVQVVSCVVSVHHSDDDD

Solvent-accessible surface area (backbone atoms only — not comparable to full-atom values): 9446 Å² total; per-residue (Å²): 130,83,47,74,65,52,50,50,49,51,55,59,68,66,49,57,65,33,56,54,44,23,47,54,48,24,35,49,44,17,49,48,50,49,51,53,39,49,75,71,69,42,50,68,64,55,46,16,58,75,69,73,46,53,56,68,56,48,53,44,49,59,62,30,77,40,77,50,35,43,53,58,47,21,39,50,16,53,74,68,73,44,64,49,56,37,73,82,130,83,48,76,65,52,50,50,49,50,55,58,68,67,50,56,66,34,55,55,43,24,47,53,49,24,34,48,43,18,50,48,51,49,50,53,38,50,76,70,68,43,50,69,64,53,46,14,58,76,67,72,46,52,54,66,57,45,54,44,49,59,62,30,78,41,77,50,36,44,56,56,47,21,39,49,17,54,75,68,72,42,66,50,57,40,75,82

Secondary structure (DSSP, 8-state):
---HHHHHHHHHHTS-HHHHHHHHHHHHHHHHHHHHHHHTT--HHHHHHHHT--HHHHHHHTTT----BHHHHHHHHHHHTS-SEEE-/---HHHHHHHHHHTS-HHHHHHHHHHHHHHHHHHHHHHHTT--HHHHHHHHT--HHHHHHHTTT----BHHHHHHHHHHHTS-SEEE-

pLDDT: mean 94.66, std 6.57, range [54.06, 98.56]

Sequence (176 aa):
MKTAFEEYNKIVDSIPASIHKEVAMEIAVSNRIYELMQEKGLSKAEFARSLGKRPCEITKWLSGQHNFTLSTLAMLSAFFGQPVITVGMKTAFEEYNKIVDSIPASIHKEVAMEIAVSNRIYELMQEKGLSKAEFARSLGKRPCEITKWLSGQHNFTLSTLAMLSAFFGQPVITVG

Radius of gyration: 19.2 Å; Cα contacts (8 Å, |Δi|>4): 203; chains: 2; bounding box: 24×48×80 Å